Protein AF-A0A3S4LVI8-F1 (afdb_monomer_lite)

Organism: Salmonella enterica I (NCBI:txid59201)

InterPro domains:
  IPR007376 dsDNA mimic, putative [PF04269] (3-59)
  IPR036763 Putative dsDNA mimic superfamily [G3DSA:3.10.450.140] (1-59)
  IPR036763 Putative dsDNA mimic superfamily [SSF102816] (3-59)

Radius of gyration: 12.43 Å; chains: 1; bounding box: 32×18×33 Å

Secondary structure (DSSP, 8-state):
-PPPGGGGGT-SS---TTTEEEEEEEEESSTTS-EEEEEEEEEEES-TT---EEEEEP-

Structure (mmCIF, N/CA/C/O backbone):
data_AF-A0A3S4LVI8-F1
#
_entry.id   AF-A0A3S4LVI8-F1
#
loop_
_atom_site.group_PDB
_atom_site.id
_atom_site.type_symbol
_atom_site.label_atom_id
_atom_site.label_alt_id
_atom_site.label_comp_id
_atom_site.label_asym_id
_atom_site.label_entity_id
_atom_site.label_seq_id
_atom_site.pdbx_PDB_ins_code
_atom_site.Cartn_x
_atom_site.Cartn_y
_atom_site.Cartn_z
_atom_site.occupancy
_atom_site.B_iso_or_equiv
_atom_site.auth_seq_id
_atom_site.auth_comp_id
_atom_site.auth_asym_id
_atom_site.auth_atom_id
_atom_site.pdbx_PDB_model_num
ATOM 1 N N . MET A 1 1 ? 2.765 8.997 2.123 1.00 77.62 1 MET A N 1
ATOM 2 C CA . MET A 1 1 ? 1.930 10.144 1.689 1.00 77.62 1 MET A CA 1
ATOM 3 C C . MET A 1 1 ? 0.595 10.127 2.423 1.00 77.62 1 MET A C 1
ATOM 5 O O . MET A 1 1 ? 0.326 9.139 3.107 1.00 77.62 1 MET A O 1
ATOM 9 N N . ILE A 1 2 ? -0.214 11.193 2.330 1.00 89.12 2 ILE A N 1
ATOM 10 C CA . ILE A 1 2 ? -1.629 11.075 2.719 1.00 89.12 2 ILE A CA 1
ATOM 11 C C . ILE A 1 2 ? -2.284 10.014 1.824 1.00 89.12 2 ILE A C 1
ATOM 13 O O . ILE A 1 2 ? -1.935 9.958 0.642 1.00 89.12 2 ILE A O 1
ATOM 17 N N . PRO A 1 3 ? -3.148 9.146 2.366 1.00 93.94 3 PRO A N 1
ATOM 18 C CA . PRO A 1 3 ? -3.899 8.214 1.540 1.00 93.94 3 PRO A CA 1
ATOM 19 C C . PRO A 1 3 ? -4.752 8.944 0.508 1.00 93.94 3 PRO A C 1
ATOM 21 O O . PRO A 1 3 ? -5.334 9.984 0.822 1.00 93.94 3 PRO A O 1
ATOM 24 N N . ALA A 1 4 ? -4.826 8.408 -0.707 1.00 93.50 4 ALA A N 1
ATOM 25 C CA . ALA A 1 4 ? -5.755 8.919 -1.708 1.00 93.50 4 ALA A CA 1
ATOM 26 C C . ALA A 1 4 ? -7.222 8.614 -1.335 1.00 93.50 4 ALA A C 1
ATOM 28 O O . ALA A 1 4 ? -7.513 7.687 -0.580 1.00 93.50 4 ALA A O 1
ATOM 29 N N . GLU A 1 5 ? -8.157 9.409 -1.854 1.00 92.25 5 GLU A N 1
ATOM 30 C CA . GLU A 1 5 ? -9.579 9.334 -1.478 1.00 92.25 5 GLU A CA 1
ATOM 31 C C . GLU A 1 5 ? -10.254 8.023 -1.921 1.00 92.25 5 GLU A C 1
ATOM 33 O O . GLU A 1 5 ? -11.191 7.559 -1.273 1.00 92.25 5 GLU A O 1
ATOM 38 N N . ASP A 1 6 ? -9.740 7.387 -2.978 1.00 93.62 6 ASP A N 1
ATOM 39 C CA . ASP A 1 6 ? -10.266 6.138 -3.542 1.00 93.62 6 ASP A CA 1
ATOM 40 C C . ASP A 1 6 ? -10.123 4.934 -2.599 1.00 93.62 6 ASP A C 1
ATOM 42 O O . ASP A 1 6 ? -10.833 3.941 -2.743 1.00 93.62 6 ASP A O 1
ATOM 46 N N . TRP A 1 7 ? -9.279 5.026 -1.565 1.00 93.75 7 TRP A N 1
ATOM 47 C CA . TRP A 1 7 ? -9.206 4.003 -0.518 1.00 93.75 7 TRP A CA 1
ATOM 48 C C . TRP A 1 7 ? -10.545 3.738 0.164 1.00 93.75 7 TRP A C 1
ATOM 50 O O . TRP A 1 7 ? -10.771 2.614 0.611 1.00 93.75 7 TRP A O 1
ATOM 60 N N . GLN A 1 8 ? -11.435 4.732 0.219 1.00 93.00 8 GLN A N 1
ATOM 61 C CA . GLN A 1 8 ? -12.753 4.592 0.833 1.00 93.00 8 GLN A CA 1
ATOM 62 C C . GLN A 1 8 ? -13.635 3.550 0.120 1.00 93.00 8 GLN A C 1
ATOM 64 O O . GLN A 1 8 ? -14.559 3.019 0.729 1.00 93.00 8 GLN A O 1
ATOM 69 N N . GLU A 1 9 ? -13.335 3.216 -1.140 1.00 93.81 9 GLU A N 1
ATOM 70 C CA . GLU A 1 9 ? -14.010 2.152 -1.897 1.00 93.81 9 GLU A CA 1
ATOM 71 C C . GLU A 1 9 ? -13.478 0.747 -1.557 1.00 93.81 9 GLU A C 1
ATOM 73 O O . GLU A 1 9 ? -14.123 -0.259 -1.855 1.00 93.81 9 GLU A O 1
ATOM 78 N N . HIS A 1 10 ? -12.303 0.666 -0.927 1.00 92.12 10 HIS A N 1
ATOM 79 C CA . HIS A 1 10 ? -11.586 -0.580 -0.646 1.00 92.12 10 HIS A CA 1
ATOM 80 C C . HIS A 1 10 ? -11.623 -1.007 0.826 1.00 92.12 10 HIS A C 1
ATOM 82 O O . HIS A 1 10 ? -11.228 -2.131 1.144 1.00 92.12 10 HIS A O 1
ATOM 88 N N . ILE A 1 11 ? -12.069 -0.126 1.720 1.00 91.00 11 ILE A N 1
ATOM 89 C CA . ILE A 1 11 ? -12.105 -0.347 3.168 1.00 91.00 11 ILE A CA 1
ATOM 90 C C . ILE A 1 11 ? -13.512 -0.095 3.715 1.00 91.00 11 ILE A C 1
ATOM 92 O O . ILE A 1 11 ? -14.290 0.668 3.150 1.00 91.00 11 ILE A O 1
ATOM 96 N N . ASP A 1 12 ? -13.838 -0.723 4.837 1.00 90.06 12 ASP A N 1
ATOM 97 C CA . ASP A 1 12 ? -15.162 -0.692 5.468 1.00 90.06 12 ASP A CA 1
ATOM 98 C C . AS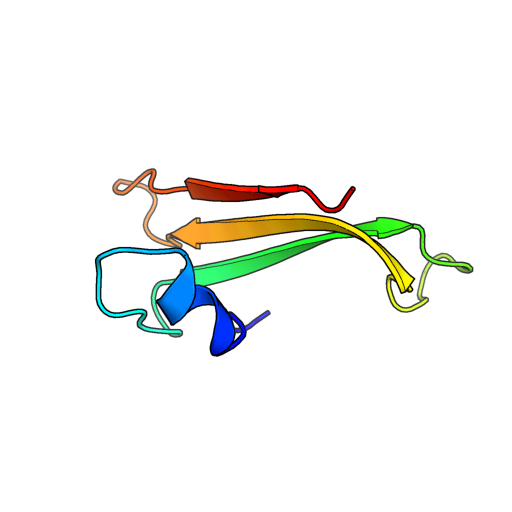P A 1 12 ? -15.238 0.236 6.695 1.00 90.06 12 ASP A C 1
ATOM 100 O O . ASP A 1 12 ? -16.155 0.133 7.510 1.00 90.06 12 ASP A O 1
ATOM 104 N N . PHE A 1 13 ? -14.289 1.164 6.821 1.00 88.62 13 PHE A N 1
ATOM 105 C CA . PHE A 1 13 ? -14.218 2.151 7.898 1.00 88.62 13 PHE A CA 1
ATOM 106 C C . PHE A 1 13 ? -13.923 3.553 7.357 1.00 88.62 13 PHE A C 1
ATOM 108 O O . PHE A 1 13 ? -13.417 3.710 6.247 1.00 88.62 13 PHE A O 1
ATOM 115 N N . ASP A 1 14 ? -14.211 4.582 8.155 1.00 88.69 14 ASP A N 1
ATOM 116 C CA . ASP A 1 14 ? -13.913 5.969 7.790 1.00 88.69 14 ASP A CA 1
ATOM 117 C C . ASP A 1 14 ? -12.402 6.228 7.826 1.00 88.69 14 ASP A C 1
ATOM 119 O O . ASP A 1 14 ? -11.751 6.103 8.873 1.00 88.69 14 ASP A O 1
ATOM 123 N N . LEU A 1 15 ? -11.832 6.615 6.684 1.00 90.81 15 LEU A N 1
ATOM 124 C CA . LEU A 1 15 ? -10.408 6.900 6.590 1.00 90.81 15 LEU A CA 1
ATOM 125 C C . LEU A 1 15 ? -10.079 8.287 7.142 1.00 90.81 15 LEU A C 1
ATOM 127 O O . LEU A 1 15 ? -10.495 9.303 6.592 1.00 90.81 15 LEU A O 1
ATOM 131 N N . ASN A 1 16 ? -9.248 8.344 8.183 1.00 90.50 16 ASN A N 1
ATOM 132 C CA . ASN A 1 16 ? -8.676 9.601 8.659 1.00 90.50 16 ASN A CA 1
ATOM 133 C C . ASN A 1 16 ? -7.188 9.724 8.244 1.00 90.50 16 ASN A C 1
ATOM 135 O O . ASN A 1 16 ? -6.347 8.989 8.775 1.00 90.50 16 ASN A O 1
ATOM 139 N N . PRO A 1 17 ? -6.827 10.662 7.345 1.00 88.94 17 PRO A N 1
ATOM 140 C CA . PRO A 1 17 ? -5.458 10.838 6.844 1.00 88.94 17 PRO A CA 1
ATOM 141 C C . PRO A 1 17 ? -4.393 11.131 7.913 1.00 88.94 17 PRO A C 1
ATOM 143 O O . PRO A 1 17 ? -3.204 10.915 7.662 1.00 88.94 17 PRO A O 1
ATOM 146 N N . ASP A 1 18 ? -4.791 11.597 9.099 1.00 90.19 18 ASP A N 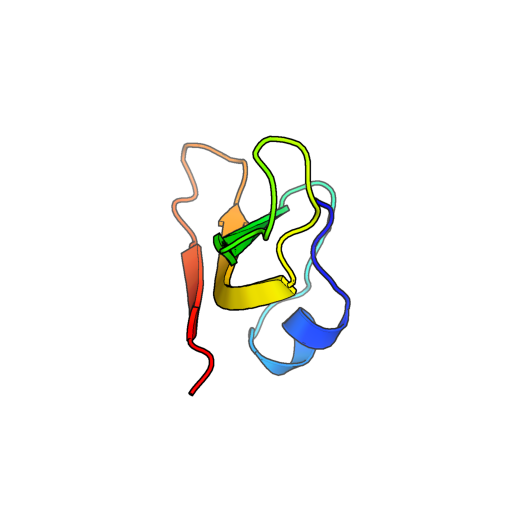1
ATOM 147 C CA . ASP A 1 18 ? -3.867 11.863 10.206 1.00 90.19 18 ASP A CA 1
ATOM 148 C C . ASP A 1 18 ? -3.350 10.566 10.846 1.00 90.19 18 ASP A C 1
ATOM 150 O O . ASP A 1 18 ? -2.196 10.493 11.282 1.00 90.19 18 ASP A O 1
ATOM 154 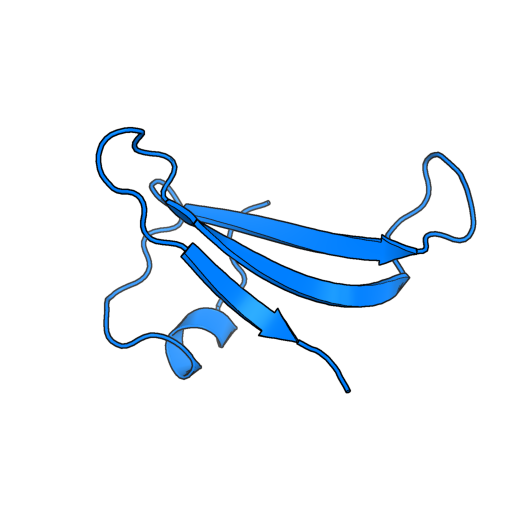N N . PHE A 1 19 ? -4.178 9.516 10.852 1.00 90.69 19 PHE A N 1
ATOM 155 C CA . PHE A 1 19 ? -3.864 8.220 11.462 1.00 90.69 19 PHE A CA 1
ATOM 156 C C . PHE A 1 19 ? -3.301 7.206 10.472 1.00 90.69 19 PHE A C 1
ATOM 158 O O . PHE A 1 19 ? -2.688 6.220 10.886 1.00 90.69 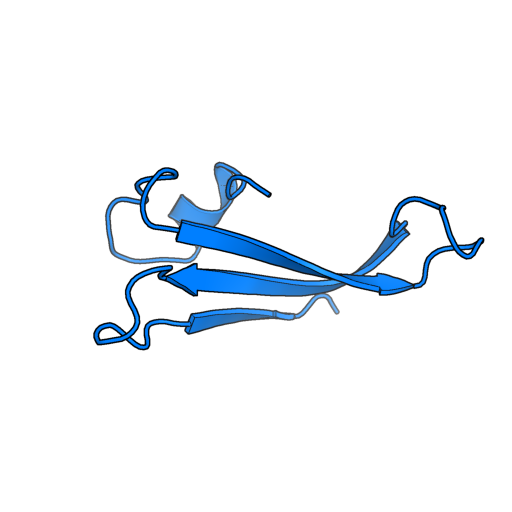19 PHE A O 1
ATOM 165 N N . PHE A 1 20 ? -3.466 7.450 9.174 1.00 92.81 20 PHE A N 1
ATOM 166 C CA . PHE A 1 20 ? -3.064 6.521 8.129 1.00 92.81 20 PHE A CA 1
ATOM 167 C C . PHE A 1 20 ? -1.989 7.105 7.213 1.00 92.81 20 PHE A C 1
ATOM 169 O O . PHE A 1 20 ? -1.791 8.316 7.081 1.00 92.81 20 PHE A O 1
ATOM 176 N N . ALA A 1 21 ? -1.208 6.221 6.617 1.00 93.69 21 ALA A N 1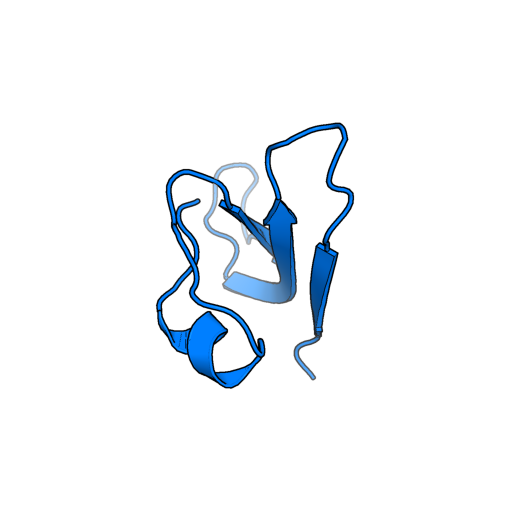
ATOM 177 C CA . ALA A 1 21 ? -0.240 6.552 5.591 1.00 93.69 21 ALA A CA 1
ATOM 178 C C . ALA A 1 21 ? -0.433 5.605 4.416 1.00 93.69 21 ALA A C 1
ATOM 180 O O . ALA A 1 21 ? -0.611 4.404 4.607 1.00 93.69 21 ALA A O 1
ATOM 181 N N . GLU A 1 22 ? -0.348 6.149 3.210 1.00 94.75 22 GLU A N 1
ATOM 182 C CA . GLU A 1 22 ? -0.206 5.336 2.012 1.00 94.75 22 GLU A CA 1
ATOM 183 C C . GLU A 1 22 ? 1.276 5.206 1.647 1.00 94.75 22 GLU A C 1
ATOM 185 O O . GLU A 1 22 ? 2.036 6.188 1.668 1.00 94.75 22 GLU A O 1
ATOM 190 N N . VAL A 1 23 ? 1.671 3.973 1.340 1.00 94.12 23 VAL A N 1
ATOM 191 C CA . VAL A 1 23 ? 2.977 3.595 0.805 1.00 94.12 23 VAL A CA 1
ATOM 192 C C . VAL A 1 23 ? 2.762 3.023 -0.590 1.00 94.12 23 VAL A C 1
ATOM 194 O O . VAL A 1 23 ? 1.974 2.097 -0.770 1.00 94.12 23 VAL A O 1
ATOM 197 N N . VAL A 1 24 ? 3.481 3.559 -1.570 1.00 94.56 24 VAL A N 1
ATOM 198 C CA . VAL A 1 24 ? 3.461 3.081 -2.955 1.00 94.56 24 VAL A CA 1
ATOM 199 C C . VAL A 1 24 ? 4.713 2.244 -3.192 1.00 94.56 24 VAL A C 1
ATOM 201 O O . VAL A 1 24 ? 5.815 2.666 -2.845 1.00 94.56 24 VAL A O 1
ATOM 204 N N . ILE A 1 25 ? 4.537 1.051 -3.756 1.00 94.81 25 ILE A N 1
ATOM 205 C CA . ILE A 1 25 ? 5.612 0.112 -4.078 1.00 94.81 25 ILE A CA 1
ATOM 206 C C . ILE A 1 25 ? 5.648 -0.053 -5.593 1.00 94.81 25 ILE A C 1
ATOM 208 O O . ILE A 1 25 ? 4.654 -0.453 -6.201 1.00 94.81 25 ILE A O 1
ATOM 212 N N . GLY A 1 26 ? 6.796 0.231 -6.196 1.00 95.19 26 GLY A N 1
ATOM 213 C CA . GLY A 1 26 ? 6.973 0.173 -7.640 1.00 95.19 26 GLY A CA 1
ATOM 214 C C . GLY A 1 26 ? 8.397 0.505 -8.067 1.00 95.19 26 GLY A C 1
ATOM 215 O O . GLY A 1 26 ? 9.300 0.563 -7.228 1.00 95.19 26 GLY A O 1
ATOM 216 N N . LEU A 1 27 ? 8.580 0.728 -9.365 1.00 96.06 27 LEU A N 1
ATOM 217 C CA . LEU A 1 27 ? 9.834 1.180 -9.957 1.00 96.06 27 LEU A CA 1
ATOM 218 C C . LEU A 1 27 ? 9.752 2.658 -10.353 1.00 96.06 27 LEU A C 1
ATOM 220 O O . LEU A 1 27 ? 8.693 3.171 -10.719 1.00 96.06 27 LEU A O 1
ATOM 224 N N . ALA A 1 28 ? 10.901 3.322 -10.274 1.00 96.31 28 ALA A N 1
ATOM 225 C CA . ALA A 1 28 ? 11.134 4.653 -10.811 1.00 96.31 28 ALA A CA 1
ATOM 226 C C . ALA A 1 28 ? 12.247 4.567 -11.862 1.00 96.31 28 ALA A C 1
ATOM 228 O O . ALA A 1 28 ? 13.164 3.750 -11.736 1.00 96.31 28 ALA A O 1
ATOM 229 N N . ASP A 1 29 ? 12.195 5.429 -12.876 1.00 95.00 29 ASP A N 1
ATOM 230 C CA . ASP A 1 29 ? 13.208 5.459 -13.942 1.00 95.00 29 ASP A CA 1
ATOM 231 C C . ASP A 1 29 ? 14.581 5.943 -13.446 1.00 95.00 29 ASP A C 1
ATOM 233 O O . ASP A 1 29 ? 15.615 5.664 -14.058 1.00 95.00 29 ASP A O 1
ATOM 237 N N . THR A 1 30 ? 14.601 6.682 -12.334 1.00 96.31 30 THR A N 1
ATOM 238 C CA . THR A 1 30 ? 15.805 7.248 -11.718 1.00 96.31 30 THR A CA 1
ATOM 239 C C . THR A 1 30 ? 15.747 7.142 -10.197 1.00 96.31 30 THR A C 1
ATOM 241 O O . THR A 1 30 ? 14.663 7.066 -9.629 1.00 96.31 30 THR A O 1
ATOM 244 N N . GLU A 1 31 ? 16.904 7.209 -9.531 1.00 91.94 31 GLU A N 1
ATOM 245 C CA . GLU A 1 31 ? 17.030 7.073 -8.068 1.00 91.94 31 GLU A CA 1
ATOM 246 C C . GLU A 1 31 ? 16.147 8.056 -7.277 1.00 91.94 31 GLU A C 1
ATOM 248 O O . GLU A 1 31 ? 15.458 7.641 -6.350 1.00 91.94 31 GLU A O 1
ATOM 253 N N . ASP A 1 32 ? 16.090 9.323 -7.699 1.00 92.50 32 ASP A N 1
ATOM 254 C CA . ASP A 1 32 ? 15.247 10.367 -7.090 1.00 92.50 32 ASP A CA 1
ATOM 255 C C . ASP A 1 32 ? 13.941 10.624 -7.874 1.00 92.50 32 ASP A C 1
ATOM 257 O O . ASP A 1 32 ? 13.303 11.668 -7.725 1.00 92.50 32 ASP A O 1
ATOM 261 N N . GLY A 1 33 ? 13.578 9.711 -8.780 1.00 91.44 33 GLY A N 1
ATOM 262 C CA . GLY A 1 33 ? 12.408 9.848 -9.646 1.00 91.44 33 GLY A CA 1
ATOM 263 C C . GLY A 1 33 ? 11.102 9.481 -8.946 1.00 91.44 33 GLY A C 1
ATOM 264 O O . GLY A 1 33 ? 11.084 8.778 -7.935 1.00 91.44 33 GLY A O 1
ATOM 265 N N . GLU A 1 34 ? 9.981 9.924 -9.512 1.00 93.31 34 GLU A N 1
ATOM 266 C CA . GLU A 1 34 ? 8.670 9.441 -9.081 1.00 93.31 34 GLU A CA 1
ATOM 267 C C . GLU A 1 34 ? 8.474 7.972 -9.482 1.00 93.31 34 GLU A C 1
ATOM 269 O O . GLU A 1 34 ? 8.915 7.535 -10.547 1.00 93.31 34 GLU A O 1
ATOM 274 N N . ILE A 1 35 ? 7.782 7.211 -8.633 1.00 93.38 35 ILE A N 1
ATOM 275 C CA . ILE A 1 35 ? 7.392 5.833 -8.943 1.00 93.38 35 ILE A CA 1
ATOM 276 C C . ILE A 1 35 ? 6.277 5.877 -9.990 1.00 93.38 35 ILE A C 1
ATOM 278 O O . ILE A 1 35 ? 5.181 6.363 -9.704 1.00 93.38 35 ILE A O 1
ATOM 282 N N . ASN A 1 36 ? 6.542 5.353 -11.185 1.00 92.69 36 ASN A N 1
ATOM 283 C CA . ASN A 1 36 ? 5.601 5.359 -12.307 1.00 92.69 36 ASN A CA 1
ATOM 284 C C . ASN A 1 36 ? 5.124 3.956 -12.716 1.00 92.69 36 ASN A C 1
ATOM 286 O O . ASN A 1 36 ? 4.013 3.828 -13.232 1.00 92.69 36 ASN A O 1
ATOM 290 N N . ASP A 1 37 ? 5.893 2.911 -12.412 1.00 94.94 37 ASP A N 1
ATOM 291 C CA . ASP A 1 37 ? 5.485 1.513 -12.561 1.00 94.94 37 ASP A CA 1
ATOM 292 C C . ASP A 1 37 ? 5.098 0.938 -11.190 1.00 94.94 37 ASP A C 1
ATOM 294 O O . ASP A 1 37 ? 5.940 0.470 -10.423 1.00 94.94 37 ASP A O 1
ATOM 298 N N . ILE A 1 38 ? 3.820 1.082 -10.826 1.00 94.88 38 ILE A N 1
ATOM 299 C CA . ILE A 1 38 ? 3.297 0.761 -9.488 1.00 94.88 38 ILE A CA 1
ATOM 300 C C . ILE A 1 38 ? 2.812 -0.690 -9.440 1.00 94.88 38 ILE A C 1
ATOM 302 O O . ILE A 1 38 ? 1.831 -1.029 -10.098 1.00 94.88 38 ILE A O 1
ATOM 306 N N . PHE A 1 39 ? 3.403 -1.498 -8.557 1.00 96.06 39 PHE A N 1
ATOM 307 C CA . PHE A 1 39 ? 2.987 -2.881 -8.293 1.00 96.06 39 PHE A CA 1
ATOM 308 C C . PHE A 1 39 ? 1.941 -2.986 -7.187 1.00 96.06 39 PHE A C 1
ATOM 310 O O . PHE A 1 39 ? 1.044 -3.828 -7.240 1.00 96.06 39 PHE A O 1
ATOM 317 N N . ALA A 1 40 ? 2.063 -2.155 -6.151 1.00 96.50 40 ALA A N 1
ATOM 318 C CA . ALA A 1 40 ? 1.150 -2.198 -5.021 1.00 96.50 40 ALA A CA 1
ATOM 319 C C . ALA A 1 40 ? 1.021 -0.854 -4.309 1.00 96.50 40 ALA A C 1
ATOM 321 O O . ALA A 1 40 ? 1.937 -0.028 -4.295 1.00 96.50 40 ALA A O 1
ATOM 322 N N . ARG A 1 41 ? -0.121 -0.679 -3.650 1.00 95.81 41 ARG A N 1
ATOM 323 C CA . ARG A 1 41 ? -0.384 0.405 -2.704 1.00 95.81 41 ARG A CA 1
ATOM 324 C C . ARG A 1 41 ? -0.725 -0.207 -1.356 1.00 95.81 41 ARG A C 1
ATOM 326 O O . ARG A 1 41 ? -1.499 -1.160 -1.282 1.00 95.81 41 ARG A O 1
ATOM 333 N N . VAL A 1 42 ? -0.137 0.327 -0.295 1.00 95.06 42 VAL A N 1
ATOM 334 C CA . VAL A 1 42 ? -0.321 -0.157 1.072 1.00 95.06 42 VAL A CA 1
ATOM 335 C C . VAL A 1 42 ? -0.882 0.961 1.929 1.00 95.06 42 VAL A C 1
ATOM 337 O O . VAL A 1 42 ? -0.257 2.012 2.056 1.00 95.06 42 VAL A O 1
ATOM 340 N N . LEU A 1 43 ? -2.029 0.715 2.553 1.00 95.19 43 LEU A N 1
ATOM 341 C CA . LEU A 1 43 ? -2.596 1.578 3.576 1.00 95.19 43 LEU A CA 1
ATOM 342 C C . LEU A 1 43 ? -2.169 1.069 4.952 1.00 95.19 43 LEU A C 1
ATOM 344 O O . LEU A 1 43 ? -2.502 -0.050 5.337 1.00 95.19 43 LEU A O 1
ATOM 348 N N . LEU A 1 44 ? -1.435 1.896 5.688 1.00 93.69 44 LEU A N 1
ATOM 349 C CA . LEU A 1 44 ? -0.842 1.569 6.982 1.00 93.69 44 LEU A CA 1
ATOM 350 C C . LEU A 1 44 ? -1.379 2.489 8.073 1.00 93.69 44 LEU A C 1
ATOM 352 O O . LEU A 1 44 ? -1.330 3.713 7.935 1.00 93.69 44 LEU A O 1
ATOM 356 N N . CYS A 1 45 ? -1.828 1.910 9.186 1.00 92.75 45 CYS A N 1
ATOM 357 C CA . CYS A 1 45 ? -2.059 2.680 10.403 1.00 92.75 45 CYS A CA 1
ATOM 358 C C . CYS A 1 45 ? -0.717 3.108 11.018 1.00 92.75 45 CYS A C 1
ATOM 360 O O . CYS A 1 45 ? 0.232 2.324 11.088 1.00 92.75 45 CYS A O 1
ATOM 362 N N . ARG A 1 46 ? -0.623 4.362 11.467 1.00 89.12 46 ARG A N 1
ATOM 363 C CA . ARG A 1 46 ? 0.586 4.920 12.098 1.00 89.12 46 ARG A CA 1
ATOM 364 C C . ARG A 1 46 ? 0.726 4.521 13.567 1.00 89.12 46 ARG A C 1
ATOM 366 O O . ARG A 1 46 ? 1.812 4.644 14.137 1.00 89.12 46 ARG A O 1
ATOM 373 N N . GLU A 1 47 ? -0.354 4.063 14.189 1.00 88.38 47 GLU A N 1
ATOM 374 C CA . GLU A 1 47 ? -0.355 3.643 15.585 1.00 88.38 47 GLU A CA 1
ATOM 375 C C . GLU A 1 47 ? 0.262 2.248 15.730 1.00 88.38 47 GLU A C 1
ATOM 377 O O . GLU A 1 47 ? -0.215 1.269 15.164 1.00 88.38 47 GLU A O 1
ATOM 382 N N . LYS A 1 48 ? 1.334 2.139 16.522 1.00 78.88 48 LYS A N 1
ATOM 383 C CA . LYS A 1 48 ? 2.114 0.893 16.660 1.00 78.88 48 LYS A CA 1
ATOM 384 C C . LYS A 1 48 ? 1.305 -0.289 17.202 1.00 78.88 48 LYS A C 1
ATOM 386 O O . LYS A 1 48 ? 1.616 -1.437 16.878 1.00 78.88 48 LYS A O 1
ATOM 391 N N . ASP A 1 49 ? 0.300 -0.000 18.021 1.00 83.19 49 ASP A N 1
ATOM 392 C CA . ASP A 1 49 ? -0.535 -1.009 18.671 1.00 83.19 49 ASP A CA 1
ATOM 393 C C . ASP A 1 49 ? -1.732 -1.428 17.798 1.00 83.19 49 ASP A C 1
ATOM 395 O O . ASP A 1 49 ? -2.304 -2.498 18.006 1.00 83.19 49 ASP A O 1
ATOM 399 N N . HIS A 1 50 ? -2.046 -0.657 16.752 1.00 82.06 50 HIS A N 1
ATOM 400 C CA . HIS A 1 50 ? -3.056 -0.984 15.748 1.00 82.06 50 HIS A CA 1
ATOM 401 C C . HIS A 1 50 ? -2.397 -1.389 14.431 1.00 82.06 50 HIS A C 1
ATOM 403 O O . HIS A 1 50 ? -2.194 -0.597 13.516 1.00 82.06 50 HIS A O 1
ATOM 409 N N . LYS A 1 51 ? -2.090 -2.684 14.315 1.00 78.88 51 LYS A N 1
ATOM 410 C CA . LYS A 1 51 ? -1.433 -3.282 13.140 1.00 78.88 51 LYS A CA 1
ATOM 411 C C . LYS A 1 51 ? -2.392 -3.512 11.967 1.00 78.88 51 LYS A C 1
ATOM 413 O O . LYS A 1 51 ? -2.444 -4.610 11.416 1.00 78.88 51 LYS A O 1
ATOM 418 N N . LEU A 1 52 ? -3.163 -2.494 11.603 1.00 83.19 52 LEU A N 1
ATOM 419 C CA . LEU A 1 52 ? -4.051 -2.540 10.449 1.00 83.19 52 LEU A CA 1
ATOM 420 C C . LEU A 1 52 ? -3.259 -2.184 9.183 1.00 83.19 52 LEU A C 1
ATOM 422 O O . LEU A 1 52 ? -2.573 -1.160 9.129 1.00 83.19 52 LEU A O 1
ATOM 426 N N . CYS A 1 53 ? -3.324 -3.074 8.193 1.00 87.75 53 CYS A N 1
ATOM 427 C CA . CYS A 1 53 ? -2.608 -2.963 6.928 1.00 87.75 53 CYS A CA 1
ATOM 428 C C . CYS A 1 53 ? -3.478 -3.529 5.801 1.00 87.75 53 CYS A C 1
ATOM 430 O O . CYS A 1 53 ? -3.856 -4.701 5.856 1.00 87.75 53 CYS A O 1
ATOM 432 N N . HIS A 1 54 ? -3.767 -2.714 4.786 1.00 93.56 54 HIS A N 1
ATOM 433 C CA . HIS A 1 54 ? -4.427 -3.156 3.555 1.00 93.56 54 HIS A CA 1
ATOM 434 C C . HIS A 1 54 ? -3.469 -3.017 2.383 1.00 93.56 54 HIS A C 1
ATOM 436 O O . HIS A 1 54 ? -2.779 -2.007 2.265 1.00 93.56 54 HIS A O 1
ATOM 442 N N . ILE A 1 55 ? -3.438 -4.023 1.513 1.00 95.12 55 ILE A N 1
ATOM 443 C CA . ILE A 1 55 ? -2.599 -4.026 0.316 1.00 95.12 55 ILE A CA 1
ATOM 444 C C . ILE A 1 55 ? -3.503 -4.182 -0.899 1.00 95.12 55 ILE A C 1
ATOM 446 O O . ILE A 1 55 ? -4.263 -5.147 -0.986 1.00 95.12 55 ILE A O 1
ATOM 450 N N . LEU A 1 56 ? -3.386 -3.243 -1.831 1.00 94.75 56 LEU A N 1
ATOM 451 C CA . LEU A 1 56 ? -3.965 -3.325 -3.164 1.00 94.75 56 LEU A CA 1
ATOM 452 C C . LEU A 1 56 ? -2.849 -3.655 -4.146 1.00 94.75 56 LEU A C 1
ATOM 454 O O . LEU A 1 56 ? -1.895 -2.889 -4.284 1.00 94.75 56 LEU A O 1
ATOM 458 N N . TRP A 1 57 ? -2.976 -4.795 -4.817 1.00 93.88 57 TRP A N 1
ATOM 459 C CA . TRP A 1 57 ? -2.084 -5.197 -5.899 1.00 93.88 57 TRP A CA 1
ATOM 460 C C . TRP A 1 57 ? -2.625 -4.648 -7.215 1.00 93.88 57 TRP A C 1
ATOM 462 O O . TRP A 1 57 ? -3.820 -4.782 -7.484 1.00 93.88 57 TRP A O 1
ATOM 472 N N . ARG A 1 58 ? -1.764 -4.027 -8.023 1.00 84.38 58 ARG A N 1
ATOM 473 C CA . ARG A 1 58 ? -2.079 -3.764 -9.430 1.00 84.38 58 ARG A CA 1
ATOM 474 C C . ARG A 1 58 ? -1.728 -5.006 -10.247 1.00 84.38 58 ARG A C 1
ATOM 476 O O . ARG A 1 58 ? -0.669 -5.592 -10.029 1.00 84.38 58 ARG A O 1
ATOM 483 N N . GLU A 1 59 ? -2.650 -5.405 -11.125 1.00 62.53 59 GLU A N 1
ATOM 484 C CA . GLU A 1 59 ? -2.387 -6.381 -12.196 1.00 62.53 59 GLU A CA 1
ATOM 485 C C . GLU A 1 59 ? -1.477 -5.796 -13.277 1.00 62.53 59 GLU A C 1
ATOM 487 O O . GLU A 1 59 ? -1.600 -4.578 -13.558 1.00 62.53 59 GLU A O 1
#

pLDDT: mean 91.04, std 5.83, range [62.53, 96.5]

Sequence (59 aa):
MIPAEDWQEHIDFDLNPDFFAEVVIGLADTEDGEINDIFARVLLCREKDHKLCHILWRE

Foldseek 3Di:
DQDDPCCVVVDDDDDDSVQKDKDWDADAPD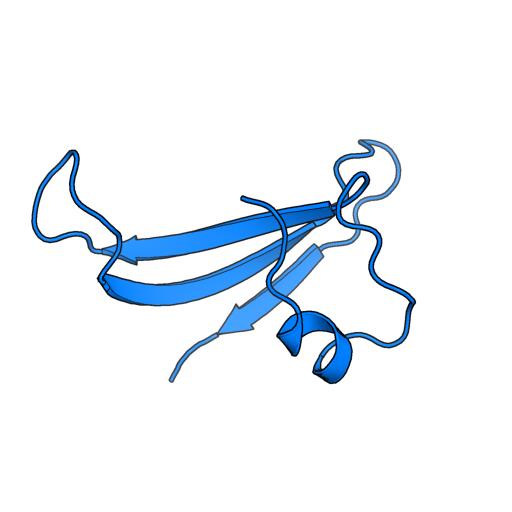PPGDGDGTQKIKIAGPDPVPGDIDIDGDD